Protein AF-A0A356K2F1-F1 (afdb_monomer)

Radius of gyration: 30.57 Å; Cα contacts (8 Å, |Δi|>4): 195; chains: 1; bounding box: 81×70×36 Å

pLDDT: mean 83.65, std 15.63, range [37.41, 97.5]

Foldseek 3Di:
DVVVVVVVVVVVVVVVVVVVVVVVVVVVVVVVVVCVVVVVDPPPPPVPPPPVVPPDAAEDFLQCPLPDPDQKAKEKEAQCVVVVDPLLVVLVVVLVPDPDHGHYHYYHCVDPRRVQQEDCDADQFDQGSNSGHDHHTWMFIHGNSGGPDIDDDSVRSSVVSD

Mean predicted aligned error: 14.61 Å

Structure (mmCIF, N/CA/C/O backbone):
data_AF-A0A356K2F1-F1
#
_entry.id   AF-A0A356K2F1-F1
#
loop_
_atom_site.group_PDB
_atom_site.id
_atom_site.type_symbol
_atom_site.label_atom_id
_atom_site.label_alt_id
_atom_site.label_comp_id
_atom_site.label_asym_id
_atom_site.label_entity_id
_atom_site.label_seq_id
_atom_site.pdbx_PDB_ins_code
_atom_site.Cartn_x
_atom_site.Cartn_y
_atom_site.Cartn_z
_atom_site.occupancy
_atom_site.B_iso_or_equiv
_atom_site.auth_seq_id
_atom_site.auth_comp_id
_atom_site.auth_asym_id
_atom_site.auth_atom_id
_atom_site.pdbx_PDB_model_num
ATOM 1 N N . MET A 1 1 ? 60.948 55.445 -10.497 1.00 51.84 1 MET A N 1
ATOM 2 C CA . MET A 1 1 ? 61.637 54.149 -10.262 1.00 51.84 1 MET A CA 1
ATOM 3 C C . MET A 1 1 ? 61.109 53.368 -9.044 1.00 51.84 1 MET A C 1
ATOM 5 O O . MET A 1 1 ? 61.299 52.164 -9.034 1.00 51.84 1 MET A O 1
ATOM 9 N N . LYS A 1 2 ? 60.419 53.994 -8.066 1.00 51.12 2 LYS A N 1
ATOM 10 C CA . LYS A 1 2 ? 59.843 53.316 -6.875 1.00 51.12 2 LYS A CA 1
ATOM 11 C C . LYS A 1 2 ? 58.545 52.518 -7.111 1.00 51.12 2 LYS A C 1
ATOM 13 O O . LYS A 1 2 ? 58.246 51.618 -6.341 1.00 51.12 2 LYS A O 1
ATOM 18 N N . GLU A 1 3 ? 57.785 52.834 -8.154 1.00 55.03 3 GLU A N 1
ATOM 19 C CA . GLU A 1 3 ? 56.488 52.190 -8.430 1.00 55.03 3 GLU A CA 1
ATOM 20 C C . GLU A 1 3 ? 56.665 50.762 -8.975 1.00 55.03 3 GLU A C 1
ATOM 22 O O . GLU A 1 3 ? 56.126 49.804 -8.431 1.00 55.03 3 GLU A O 1
ATOM 27 N N . LYS A 1 4 ? 57.586 50.586 -9.932 1.00 52.56 4 LYS A N 1
ATOM 28 C CA . LYS A 1 4 ? 57.907 49.285 -10.549 1.00 52.56 4 LYS A CA 1
ATOM 29 C C . LYS A 1 4 ? 58.478 48.245 -9.570 1.00 52.56 4 LYS A C 1
ATOM 31 O O . LYS A 1 4 ? 58.432 47.051 -9.849 1.00 52.56 4 LYS A O 1
ATOM 36 N N . THR A 1 5 ? 59.062 48.681 -8.451 1.00 56.91 5 THR A N 1
ATOM 37 C CA . THR A 1 5 ? 59.621 47.795 -7.415 1.00 56.91 5 THR A CA 1
ATOM 38 C C . THR A 1 5 ? 58.564 47.255 -6.452 1.00 56.91 5 THR A C 1
ATOM 40 O O . THR A 1 5 ? 58.750 46.150 -5.945 1.00 56.91 5 THR A O 1
ATOM 43 N N . ASN A 1 6 ? 57.462 47.986 -6.237 1.00 60.75 6 ASN A N 1
ATOM 44 C CA . ASN A 1 6 ? 56.375 47.557 -5.352 1.00 60.75 6 ASN A CA 1
ATOM 45 C C . ASN A 1 6 ? 55.517 46.468 -6.012 1.00 60.75 6 ASN A C 1
ATOM 47 O O . ASN A 1 6 ? 55.374 45.398 -5.421 1.00 60.75 6 ASN A O 1
ATOM 51 N N . ASP A 1 7 ? 55.106 46.649 -7.272 1.00 61.22 7 ASP A N 1
ATOM 52 C CA . ASP A 1 7 ? 54.376 45.624 -8.047 1.00 61.22 7 ASP A CA 1
ATOM 53 C C . ASP A 1 7 ? 55.132 44.290 -8.121 1.00 61.22 7 ASP A C 1
ATOM 55 O O . ASP A 1 7 ? 54.576 43.205 -7.950 1.00 61.22 7 ASP A O 1
ATOM 59 N N . LEU A 1 8 ? 56.451 44.354 -8.326 1.00 58.50 8 LEU A N 1
ATOM 60 C CA . LEU A 1 8 ? 57.292 43.161 -8.408 1.00 58.50 8 LEU A CA 1
ATOM 61 C C . LEU A 1 8 ? 57.413 42.432 -7.057 1.00 58.50 8 LEU A C 1
ATOM 63 O O . LEU A 1 8 ? 57.683 41.231 -7.027 1.00 58.50 8 LEU A O 1
ATOM 67 N N . SER A 1 9 ? 57.268 43.154 -5.942 1.00 63.72 9 SER A N 1
ATOM 68 C CA . SER A 1 9 ? 57.328 42.598 -4.587 1.00 63.72 9 SER A CA 1
ATOM 69 C C . SER A 1 9 ? 56.002 41.953 -4.170 1.00 63.72 9 SER A C 1
ATOM 71 O O . SER A 1 9 ? 56.017 40.860 -3.601 1.00 63.72 9 SER A O 1
ATOM 73 N N . GLU A 1 10 ? 54.873 42.550 -4.560 1.00 64.19 10 GLU A N 1
ATOM 74 C CA . GLU A 1 10 ? 53.528 42.007 -4.349 1.00 64.19 10 GLU A CA 1
ATOM 75 C C . GLU A 1 10 ? 53.293 40.752 -5.204 1.00 64.19 10 GLU A C 1
ATOM 77 O O . GLU A 1 10 ? 52.866 39.723 -4.681 1.00 64.19 10 GLU A O 1
ATOM 82 N N . LEU A 1 11 ? 53.717 40.756 -6.475 1.00 61.69 11 LEU A N 1
ATOM 83 C CA . LEU A 1 11 ? 53.689 39.570 -7.345 1.00 61.69 11 LEU A CA 1
ATOM 84 C C . LEU A 1 11 ? 54.556 38.417 -6.813 1.00 61.69 11 LEU A C 1
ATOM 86 O O . LEU A 1 11 ? 54.175 37.250 -6.912 1.00 61.69 11 LEU A O 1
ATOM 90 N N . LYS A 1 12 ? 55.711 38.717 -6.204 1.00 68.50 12 LYS A N 1
ATOM 91 C CA . LYS A 1 12 ? 56.559 37.706 -5.544 1.00 68.50 12 LYS A CA 1
ATOM 92 C C . LYS A 1 12 ? 55.926 37.167 -4.257 1.00 68.50 12 LYS A C 1
ATOM 94 O O . LYS A 1 12 ? 56.125 35.994 -3.942 1.00 68.50 12 LYS A O 1
ATOM 99 N N . GLY A 1 13 ? 55.177 37.992 -3.523 1.00 73.56 13 GLY A N 1
ATOM 100 C CA . GLY A 1 13 ? 54.396 37.574 -2.355 1.00 73.56 13 GLY A CA 1
ATOM 101 C C . GLY A 1 13 ? 53.249 36.636 -2.734 1.00 73.56 13 GLY A C 1
ATOM 102 O O . GLY A 1 13 ? 53.136 35.546 -2.177 1.00 73.56 13 GLY A O 1
ATOM 103 N N . LEU A 1 14 ? 52.473 37.006 -3.755 1.00 78.38 14 LEU A N 1
ATOM 104 C CA . LEU A 1 14 ? 51.394 36.181 -4.308 1.00 78.38 14 LEU A CA 1
ATOM 105 C C . LEU A 1 14 ? 51.923 34.864 -4.891 1.00 78.38 14 LEU A C 1
ATOM 107 O O . LEU A 1 14 ? 51.373 33.801 -4.611 1.00 78.38 14 LEU A O 1
ATOM 111 N N . GLY A 1 15 ? 53.045 34.906 -5.617 1.00 82.56 15 GLY A N 1
ATOM 112 C CA . GLY A 1 15 ? 53.702 33.708 -6.143 1.00 82.56 15 GLY A CA 1
ATOM 113 C C . GLY A 1 15 ? 54.142 32.730 -5.049 1.00 82.56 15 GLY A C 1
ATOM 114 O O . GLY A 1 15 ? 53.980 31.522 -5.208 1.00 82.56 15 GLY A O 1
ATOM 115 N N . LYS A 1 16 ? 54.632 33.228 -3.903 1.00 84.50 16 LYS A N 1
ATOM 116 C CA . LYS A 1 16 ? 54.962 32.380 -2.742 1.00 84.50 16 LYS A CA 1
ATOM 117 C C . LYS A 1 16 ? 53.725 31.733 -2.124 1.00 84.50 16 LYS A C 1
ATOM 119 O O . LYS A 1 16 ? 53.784 30.559 -1.775 1.00 84.50 16 LYS A O 1
ATOM 124 N N . ILE A 1 17 ? 52.617 32.463 -2.005 1.00 85.88 17 ILE A N 1
ATOM 125 C CA . ILE A 1 17 ? 51.360 31.928 -1.457 1.00 85.88 17 ILE A CA 1
ATOM 126 C C . ILE A 1 17 ? 50.813 30.822 -2.365 1.00 85.88 17 ILE A C 1
ATOM 128 O O . ILE A 1 17 ? 50.472 29.746 -1.881 1.00 85.88 17 ILE A O 1
ATOM 132 N N . ILE A 1 18 ? 50.804 31.049 -3.682 1.00 88.62 18 ILE A N 1
ATOM 133 C CA . ILE A 1 18 ? 50.376 30.050 -4.671 1.00 88.62 18 ILE A CA 1
ATOM 134 C C . ILE A 1 18 ? 51.279 28.812 -4.615 1.00 88.62 18 ILE A C 1
ATOM 136 O O . ILE A 1 18 ? 50.779 27.692 -4.658 1.00 88.62 18 ILE A O 1
ATOM 140 N N . LEU A 1 19 ? 52.594 28.996 -4.458 1.00 89.75 19 LEU A N 1
ATOM 141 C CA . LEU A 1 19 ? 53.544 27.891 -4.323 1.00 89.75 19 LEU A CA 1
ATOM 142 C C . LEU A 1 19 ? 53.285 27.052 -3.060 1.00 89.75 19 LEU A C 1
ATOM 144 O O . LEU A 1 19 ? 53.323 25.827 -3.128 1.00 89.75 19 LEU A O 1
ATOM 148 N N . ILE A 1 20 ? 53.004 27.699 -1.923 1.00 92.81 20 ILE A N 1
ATOM 149 C CA . ILE A 1 20 ? 52.674 27.023 -0.656 1.00 92.81 20 ILE A CA 1
ATOM 150 C C . ILE A 1 20 ? 51.343 26.273 -0.771 1.00 92.81 20 ILE A C 1
ATOM 152 O O . ILE A 1 20 ? 51.216 25.146 -0.301 1.00 92.81 20 ILE A O 1
ATOM 156 N N . LEU A 1 21 ? 50.348 26.873 -1.422 1.00 92.44 21 LEU A N 1
ATOM 157 C CA . LEU A 1 21 ? 49.052 26.237 -1.618 1.00 92.44 21 LEU A CA 1
ATOM 158 C C . LEU A 1 21 ? 49.169 25.016 -2.545 1.00 92.44 21 LEU A C 1
ATOM 160 O O . LEU A 1 21 ? 48.653 23.945 -2.232 1.00 92.44 21 LEU A O 1
ATOM 164 N N . ALA A 1 22 ? 49.902 25.149 -3.653 1.00 92.81 22 ALA A N 1
ATOM 165 C CA . ALA A 1 22 ? 50.167 24.050 -4.575 1.00 92.81 22 ALA A CA 1
ATOM 166 C C . ALA A 1 22 ? 50.946 22.912 -3.897 1.00 92.81 22 ALA A C 1
ATOM 168 O O . ALA A 1 22 ? 50.610 21.742 -4.082 1.00 92.81 22 ALA A O 1
ATOM 169 N N . SER A 1 23 ? 51.947 23.233 -3.070 1.00 92.69 23 SER A N 1
ATOM 170 C CA . SER A 1 23 ? 52.699 22.215 -2.336 1.00 92.69 23 SER A CA 1
ATOM 171 C C . SER A 1 23 ? 51.836 21.495 -1.297 1.00 92.69 23 SER A C 1
ATOM 173 O O . SER A 1 23 ? 51.954 20.279 -1.174 1.00 92.69 23 SER A O 1
ATOM 175 N N . ALA A 1 24 ? 50.908 22.185 -0.627 1.00 94.06 24 ALA A N 1
ATOM 176 C CA . ALA A 1 24 ? 49.957 21.560 0.292 1.00 94.06 24 ALA A CA 1
ATOM 177 C C . ALA A 1 24 ? 49.057 20.525 -0.411 1.00 94.06 24 ALA A C 1
ATOM 179 O O . ALA A 1 24 ? 48.885 19.418 0.102 1.00 94.06 24 ALA A O 1
ATOM 180 N N . PHE A 1 25 ? 48.548 20.833 -1.611 1.00 94.06 25 PHE A N 1
ATOM 181 C CA . PHE A 1 25 ? 47.771 19.872 -2.406 1.00 94.06 25 PHE A CA 1
ATOM 182 C C . PHE A 1 25 ? 48.604 18.663 -2.849 1.00 94.06 25 PHE A C 1
ATOM 184 O O . PHE A 1 25 ? 48.123 17.532 -2.785 1.00 94.06 25 PHE A O 1
ATOM 191 N N . ILE A 1 26 ? 49.861 18.880 -3.250 1.00 93.94 26 ILE A N 1
ATOM 192 C CA . ILE A 1 26 ? 50.775 17.794 -3.636 1.00 93.94 26 ILE A CA 1
ATOM 193 C C . ILE A 1 26 ? 51.074 16.888 -2.438 1.00 93.94 26 ILE A C 1
ATOM 195 O O . ILE A 1 26 ? 51.017 15.666 -2.563 1.00 93.94 26 ILE A O 1
ATOM 199 N N . ILE A 1 27 ? 51.355 17.468 -1.268 1.00 94.88 27 ILE A N 1
ATOM 200 C CA . ILE A 1 27 ? 51.602 16.710 -0.036 1.00 94.88 27 ILE A CA 1
ATOM 201 C C . ILE A 1 27 ? 50.360 15.902 0.339 1.00 94.88 27 ILE A C 1
ATOM 203 O O . ILE A 1 27 ? 50.479 14.712 0.609 1.00 94.88 27 ILE A O 1
ATOM 207 N N . MET A 1 28 ? 49.170 16.505 0.291 1.00 91.94 28 MET A N 1
ATOM 208 C CA . MET A 1 28 ? 47.918 15.803 0.572 1.00 91.94 28 MET A CA 1
ATOM 209 C C . MET A 1 28 ? 47.698 14.627 -0.388 1.00 91.94 28 MET A C 1
ATOM 211 O O . MET A 1 28 ? 47.397 13.528 0.066 1.00 91.94 28 MET A O 1
ATOM 215 N N . TYR A 1 29 ? 47.945 14.811 -1.688 1.00 91.88 29 TYR A N 1
ATOM 216 C CA . TYR A 1 29 ? 47.859 13.735 -2.677 1.00 91.88 29 TYR A CA 1
ATOM 217 C C . TYR A 1 29 ? 48.851 12.593 -2.401 1.00 91.88 29 TYR A C 1
ATOM 219 O O . TYR A 1 29 ? 48.480 11.421 -2.469 1.00 91.88 29 TYR A O 1
ATOM 227 N N . LEU A 1 30 ? 50.102 12.912 -2.045 1.00 91.81 30 LEU A N 1
ATOM 228 C CA . LEU A 1 30 ? 51.114 11.909 -1.697 1.00 91.81 30 LEU A CA 1
ATOM 229 C C . LEU A 1 30 ? 50.767 11.160 -0.405 1.00 91.81 30 LEU A C 1
ATOM 231 O O . LEU A 1 30 ? 50.961 9.946 -0.346 1.00 91.81 30 LEU A O 1
ATOM 235 N N . LEU A 1 31 ? 50.220 11.855 0.598 1.00 89.31 31 LEU A N 1
ATOM 236 C CA . LEU A 1 31 ? 49.719 11.241 1.829 1.00 89.31 31 LEU A CA 1
ATOM 237 C C . LEU A 1 31 ? 48.564 10.284 1.532 1.00 89.31 31 LEU A C 1
ATOM 239 O O . LEU A 1 31 ? 48.592 9.153 2.006 1.00 89.31 31 LEU A O 1
ATOM 243 N N . THR A 1 32 ? 47.595 10.686 0.703 1.00 83.56 32 THR A N 1
ATOM 244 C CA . THR A 1 32 ? 46.492 9.812 0.281 1.00 83.56 32 THR A CA 1
ATOM 245 C C . THR A 1 32 ? 47.013 8.590 -0.474 1.00 83.56 32 THR A C 1
ATOM 247 O O . THR A 1 32 ? 46.645 7.470 -0.142 1.00 83.56 32 THR A O 1
ATOM 250 N N . LEU A 1 33 ? 47.919 8.766 -1.442 1.00 85.19 33 LEU A N 1
ATOM 251 C CA . LEU A 1 33 ? 48.492 7.653 -2.206 1.00 85.19 33 LEU A CA 1
ATOM 252 C C . LEU A 1 33 ? 49.277 6.680 -1.307 1.00 85.19 33 LEU A C 1
ATOM 254 O O . LEU A 1 33 ? 49.171 5.463 -1.466 1.00 85.19 33 LEU A O 1
ATOM 258 N N . GLY A 1 34 ? 50.060 7.215 -0.365 1.00 85.69 34 GLY A N 1
ATOM 259 C CA . GLY A 1 34 ? 50.819 6.440 0.612 1.00 85.69 34 GLY A CA 1
ATOM 260 C C . GLY A 1 34 ? 49.911 5.660 1.558 1.00 85.69 34 GLY A C 1
ATOM 261 O O . GLY A 1 34 ? 50.089 4.455 1.705 1.00 85.69 34 GLY A O 1
ATOM 262 N N . ALA A 1 35 ? 48.901 6.315 2.128 1.00 81.88 35 ALA A N 1
ATOM 263 C CA . ALA A 1 35 ? 47.918 5.695 3.011 1.00 81.88 35 ALA A CA 1
ATOM 264 C C . ALA A 1 35 ? 47.083 4.617 2.290 1.00 81.88 35 ALA A C 1
ATOM 266 O O . ALA A 1 35 ? 46.847 3.555 2.860 1.00 81.88 35 ALA A O 1
ATOM 267 N N . THR A 1 36 ? 46.736 4.805 1.010 1.00 77.50 36 THR A N 1
ATOM 268 C CA . THR A 1 36 ? 46.093 3.757 0.196 1.00 77.50 36 THR A CA 1
ATOM 269 C C . THR A 1 36 ? 47.023 2.564 -0.037 1.00 77.50 36 THR A C 1
ATOM 271 O O . THR A 1 36 ? 46.596 1.422 0.102 1.00 77.50 36 THR A O 1
ATOM 274 N N . LYS A 1 37 ? 48.308 2.792 -0.352 1.00 78.12 37 LYS A N 1
ATOM 275 C CA . LYS A 1 37 ? 49.289 1.703 -0.545 1.00 78.12 37 LYS A CA 1
ATOM 276 C C . LYS A 1 37 ? 49.638 0.957 0.745 1.00 78.12 37 LYS A C 1
ATOM 278 O O . LYS A 1 37 ? 49.910 -0.236 0.690 1.00 78.12 37 LYS A O 1
ATOM 283 N N . LEU A 1 38 ? 49.648 1.653 1.880 1.00 79.38 38 LEU A N 1
ATOM 284 C CA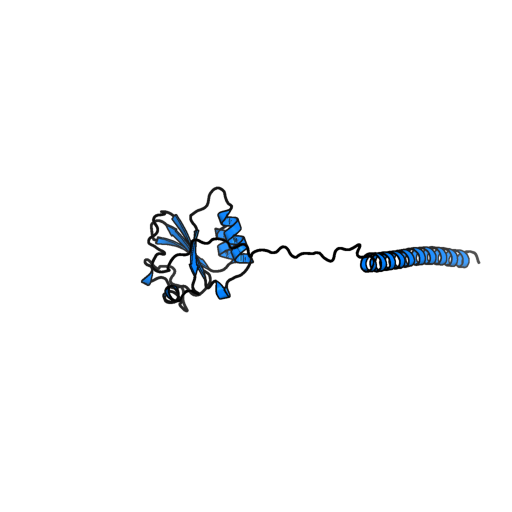 . LEU A 1 38 ? 49.888 1.090 3.213 1.00 79.38 38 LEU A CA 1
ATOM 285 C C . LEU A 1 38 ? 48.643 0.412 3.807 1.00 79.38 38 LEU A C 1
ATOM 287 O O . LEU A 1 38 ? 48.726 -0.129 4.907 1.00 79.38 38 LEU A O 1
ATOM 291 N N . GLY A 1 39 ? 47.503 0.446 3.106 1.00 72.25 39 GLY A N 1
ATOM 292 C CA . GLY A 1 39 ? 46.249 -0.139 3.578 1.00 72.25 39 GLY A CA 1
ATOM 293 C C . GLY A 1 39 ? 45.637 0.594 4.775 1.00 72.25 39 GLY A C 1
ATOM 294 O O . GLY A 1 39 ? 44.850 0.008 5.503 1.00 72.25 39 GLY A O 1
ATOM 295 N N . TRP A 1 40 ? 46.000 1.862 5.004 1.00 73.12 40 TRP A N 1
ATOM 296 C CA . TRP A 1 40 ? 45.444 2.687 6.088 1.00 73.12 40 TRP A CA 1
ATOM 297 C C . TRP A 1 40 ? 43.988 3.083 5.844 1.00 73.12 40 TRP A C 1
ATOM 299 O O . TRP A 1 40 ? 43.273 3.418 6.785 1.00 73.12 40 TRP A O 1
ATOM 309 N N . PHE A 1 41 ? 43.551 3.061 4.586 1.00 65.56 41 PHE A N 1
ATOM 310 C CA . PHE A 1 41 ? 42.145 3.174 4.240 1.00 65.56 41 PHE A CA 1
ATOM 311 C C . PHE A 1 41 ? 41.577 1.770 4.081 1.00 65.56 41 PHE A C 1
ATOM 313 O O . PHE A 1 41 ? 41.858 1.083 3.097 1.00 65.56 41 PHE A O 1
ATOM 320 N N . ASP A 1 42 ? 40.772 1.356 5.053 1.00 62.28 42 ASP A N 1
ATOM 321 C CA . ASP A 1 42 ? 39.914 0.192 4.913 1.00 62.28 42 ASP A CA 1
ATOM 322 C C . ASP A 1 42 ? 39.016 0.395 3.683 1.00 62.28 42 ASP A C 1
ATOM 324 O O . ASP A 1 42 ? 38.150 1.269 3.654 1.00 62.28 42 ASP A O 1
ATOM 328 N N . THR A 1 43 ? 39.199 -0.434 2.653 1.00 55.19 43 THR A N 1
ATOM 329 C CA . THR A 1 43 ? 38.224 -0.564 1.548 1.00 55.19 43 THR A CA 1
ATOM 330 C C . THR A 1 43 ? 36.939 -1.257 2.006 1.00 55.19 43 THR A C 1
ATOM 332 O O . THR A 1 43 ? 35.992 -1.409 1.236 1.00 55.19 43 THR A O 1
ATOM 335 N N . SER A 1 44 ? 36.883 -1.611 3.289 1.00 50.47 44 SER A N 1
ATOM 336 C CA . SER A 1 44 ? 35.773 -2.204 4.016 1.00 50.47 44 SER A CA 1
ATOM 337 C C . SER A 1 44 ? 34.627 -1.215 4.255 1.00 50.47 44 SER A C 1
ATOM 339 O O . SER A 1 44 ? 34.009 -1.235 5.318 1.00 50.47 44 SER A O 1
ATOM 341 N N . TYR A 1 45 ? 34.256 -0.406 3.253 1.00 49.53 45 TYR A N 1
ATOM 342 C CA . TYR A 1 45 ? 32.842 -0.072 3.128 1.00 49.53 45 TYR A CA 1
ATOM 343 C C . TYR A 1 45 ? 32.132 -1.360 2.717 1.00 49.53 45 TYR A C 1
ATOM 345 O O . TYR A 1 45 ? 31.814 -1.604 1.552 1.00 49.53 45 TYR A O 1
ATOM 353 N N . THR A 1 4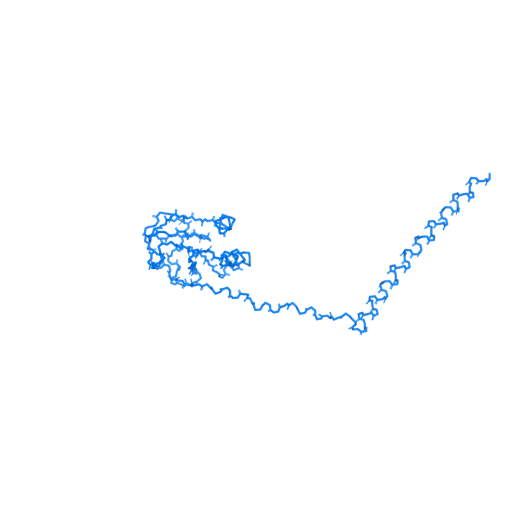6 ? 31.901 -2.223 3.700 1.00 48.12 46 THR A N 1
ATOM 354 C CA . THR A 1 46 ? 30.801 -3.158 3.628 1.00 48.12 46 THR A CA 1
ATOM 355 C C . THR A 1 46 ? 29.572 -2.273 3.540 1.00 48.12 46 THR A C 1
ATOM 357 O O . THR A 1 46 ? 29.103 -1.722 4.535 1.00 48.12 46 THR A O 1
ATOM 360 N N . LYS A 1 47 ? 29.061 -2.083 2.311 1.00 45.91 47 LYS A N 1
ATOM 361 C CA . LYS A 1 47 ? 27.658 -1.713 2.134 1.00 45.91 47 LYS A CA 1
ATOM 362 C C . LYS A 1 47 ? 26.933 -2.619 3.121 1.00 45.91 47 LYS A C 1
ATOM 364 O O . LYS A 1 47 ? 27.161 -3.833 3.020 1.00 45.91 47 LYS A O 1
ATOM 369 N N . PRO A 1 48 ? 26.210 -2.075 4.119 1.00 37.41 48 PRO A N 1
ATOM 370 C CA . PRO A 1 48 ? 25.530 -2.933 5.063 1.00 37.41 48 PRO A CA 1
ATOM 371 C C . PRO A 1 48 ? 24.803 -3.955 4.209 1.00 37.41 48 PRO A C 1
ATOM 373 O O . PRO A 1 48 ? 24.199 -3.591 3.190 1.00 37.41 48 PRO A O 1
ATOM 376 N N . ASN A 1 49 ? 24.953 -5.231 4.557 1.00 43.12 49 ASN A N 1
ATOM 377 C CA . ASN A 1 49 ? 23.981 -6.203 4.123 1.00 43.12 49 ASN A CA 1
ATOM 378 C C . ASN A 1 49 ? 22.690 -5.723 4.784 1.00 43.12 49 ASN A C 1
ATOM 380 O O . ASN A 1 49 ? 22.345 -6.130 5.887 1.00 43.12 49 ASN A O 1
ATOM 384 N N . VAL A 1 50 ? 22.027 -4.762 4.142 1.00 45.09 50 VAL A N 1
ATOM 385 C CA . VAL A 1 50 ? 20.591 -4.759 4.082 1.00 45.09 50 VAL A CA 1
ATOM 386 C C . VAL A 1 50 ? 20.306 -6.131 3.494 1.00 45.09 50 VAL A C 1
ATOM 388 O O . VAL A 1 50 ? 20.193 -6.295 2.285 1.00 45.09 50 VAL A O 1
ATOM 391 N N . GLU A 1 51 ? 20.220 -7.128 4.385 1.00 37.75 51 GLU A N 1
ATOM 392 C CA . GLU A 1 51 ? 19.013 -7.931 4.420 1.00 37.75 51 GLU A CA 1
ATOM 393 C C . GLU A 1 51 ? 17.935 -6.929 4.053 1.00 37.75 51 GLU A C 1
ATOM 395 O O . GLU A 1 51 ? 17.711 -5.979 4.814 1.00 37.75 51 GLU A O 1
ATOM 400 N N . GLU A 1 52 ? 17.489 -6.980 2.788 1.00 38.47 52 GLU A N 1
ATOM 401 C CA . GLU A 1 52 ? 16.381 -6.165 2.313 1.00 38.47 52 GLU A CA 1
ATOM 402 C C . GLU A 1 52 ? 15.432 -6.146 3.483 1.00 38.47 52 GLU A C 1
ATOM 404 O O . GLU A 1 52 ? 15.107 -7.234 3.957 1.00 38.47 52 GLU A O 1
ATOM 409 N N . ALA A 1 53 ? 15.159 -4.975 4.068 1.00 40.62 53 ALA A N 1
ATOM 410 C CA . ALA A 1 53 ? 14.299 -4.927 5.231 1.00 40.62 53 ALA A CA 1
ATOM 411 C C . ALA A 1 53 ? 13.024 -5.622 4.770 1.00 40.62 53 ALA A C 1
ATOM 413 O O . ALA A 1 53 ? 12.285 -5.066 3.957 1.00 40.62 53 ALA A O 1
ATOM 414 N N . VAL A 1 54 ? 12.851 -6.891 5.153 1.00 45.25 54 VAL A N 1
ATOM 415 C CA . VAL A 1 54 ? 11.736 -7.694 4.687 1.00 45.25 54 VAL A CA 1
ATOM 416 C C . VAL A 1 54 ? 10.635 -7.153 5.548 1.00 45.25 54 VAL A C 1
ATOM 418 O O . VAL A 1 54 ? 10.409 -7.608 6.668 1.00 45.25 54 VAL A O 1
ATOM 421 N N . ILE A 1 55 ? 10.037 -6.063 5.079 1.00 57.59 55 ILE A N 1
ATOM 422 C CA . ILE A 1 55 ? 8.889 -5.482 5.725 1.00 57.59 55 ILE A CA 1
ATOM 423 C C . ILE A 1 55 ? 7.874 -6.606 5.692 1.00 57.59 55 ILE A C 1
ATOM 425 O O . ILE A 1 55 ? 7.381 -6.999 4.635 1.00 57.59 55 ILE A O 1
ATOM 429 N N . SER A 1 56 ? 7.640 -7.188 6.863 1.00 63.38 56 SER A N 1
ATOM 430 C CA . SER A 1 56 ? 6.669 -8.249 7.010 1.00 63.38 56 SER A CA 1
ATOM 431 C C . SER A 1 56 ? 5.302 -7.605 6.818 1.00 63.38 56 SER A C 1
ATOM 433 O O . SER A 1 56 ? 4.784 -6.865 7.667 1.00 63.38 56 SER A O 1
ATOM 435 N N . TYR A 1 57 ? 4.768 -7.766 5.613 1.00 75.38 57 TYR A N 1
ATOM 436 C CA . TYR A 1 57 ? 3.414 -7.373 5.282 1.00 75.38 57 TYR A CA 1
ATOM 437 C C . TYR A 1 57 ? 2.483 -8.527 5.604 1.00 75.38 57 TYR A C 1
ATOM 439 O O . TYR A 1 57 ? 2.760 -9.674 5.250 1.00 75.38 57 TYR A O 1
ATOM 447 N N . GLU A 1 58 ? 1.338 -8.215 6.199 1.00 88.12 58 GLU A N 1
ATOM 448 C CA . GLU A 1 58 ? 0.267 -9.191 6.276 1.00 88.12 58 GLU A CA 1
ATOM 449 C C . GLU A 1 58 ? -0.409 -9.274 4.904 1.00 88.12 58 GLU A C 1
ATOM 451 O O . GLU A 1 58 ? -1.224 -8.426 4.526 1.00 88.12 58 GLU A O 1
ATOM 456 N N . LYS A 1 59 ? 0.011 -10.265 4.111 1.00 90.94 59 LYS A N 1
ATOM 457 C CA . LYS A 1 59 ? -0.555 -10.519 2.786 1.00 90.94 59 LYS A CA 1
ATOM 458 C C . LYS A 1 59 ? -1.926 -11.176 2.916 1.00 90.94 59 LYS A C 1
ATOM 460 O O . LYS A 1 59 ? -2.103 -12.135 3.663 1.00 90.94 59 LYS A O 1
ATOM 465 N N . ILE A 1 60 ? -2.887 -10.682 2.146 1.00 94.25 60 ILE A N 1
ATOM 466 C CA . ILE A 1 60 ? -4.256 -11.188 2.087 1.00 94.25 60 ILE A CA 1
ATOM 467 C C . ILE A 1 60 ? -4.674 -11.415 0.633 1.00 94.25 60 ILE A C 1
ATOM 469 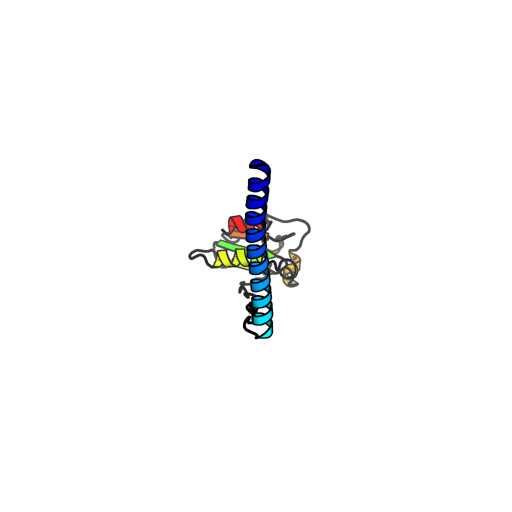O O . ILE A 1 60 ? -4.161 -10.785 -0.291 1.00 94.25 60 ILE A O 1
ATOM 473 N N . MET A 1 61 ? -5.658 -12.288 0.431 1.00 94.38 61 MET A N 1
ATOM 474 C CA . MET A 1 61 ? -6.264 -12.493 -0.886 1.00 94.38 61 MET A CA 1
ATOM 475 C C . MET A 1 61 ? -7.196 -11.333 -1.239 1.00 94.38 61 MET A C 1
ATOM 477 O O . MET A 1 61 ? -7.944 -10.861 -0.375 1.00 94.38 61 MET A O 1
ATOM 481 N N . ALA A 1 62 ? -7.246 -10.954 -2.519 1.00 94.19 62 ALA A N 1
ATOM 482 C CA . ALA A 1 62 ? -8.161 -9.943 -3.056 1.00 94.19 62 ALA A CA 1
ATOM 483 C C . ALA A 1 62 ? -9.631 -10.240 -2.702 1.00 94.19 62 ALA A C 1
ATOM 485 O O . ALA A 1 62 ? -10.398 -9.335 -2.377 1.00 94.19 62 ALA A O 1
ATOM 486 N N . GLY A 1 63 ? -10.002 -11.526 -2.677 1.00 93.94 63 GLY A N 1
ATOM 487 C CA . GLY A 1 63 ? -11.324 -12.004 -2.260 1.00 93.94 63 GLY A CA 1
ATOM 488 C C . GLY A 1 63 ? -11.724 -11.613 -0.833 1.00 93.94 63 GLY A C 1
ATOM 489 O O . GLY A 1 63 ? -12.906 -11.511 -0.544 1.00 93.94 63 GLY A O 1
ATOM 490 N N . SER A 1 64 ? -10.746 -11.357 0.040 1.00 93.94 64 SER A N 1
ATOM 491 C CA . SER A 1 64 ? -10.945 -11.115 1.475 1.00 93.94 64 SER A CA 1
ATOM 492 C C . SER A 1 64 ? -10.826 -9.644 1.886 1.00 93.94 64 SER A C 1
ATOM 494 O O . SER A 1 64 ? -10.813 -9.344 3.077 1.00 93.94 64 SER A O 1
ATOM 496 N N . VAL A 1 65 ? -10.706 -8.722 0.920 1.00 94.94 65 VAL A N 1
ATOM 497 C CA . VAL A 1 65 ? -10.471 -7.285 1.168 1.00 94.94 65 VAL A CA 1
ATOM 498 C C . VAL A 1 65 ? -11.552 -6.650 2.041 1.00 94.94 65 VAL A C 1
ATOM 500 O O . VAL A 1 65 ? -11.240 -5.744 2.804 1.00 94.94 65 VAL A O 1
ATOM 503 N N . PHE A 1 66 ? -12.794 -7.123 1.953 1.00 95.19 66 PHE A N 1
ATOM 504 C CA . PHE A 1 66 ? -13.954 -6.550 2.646 1.00 95.19 66 PHE A CA 1
ATOM 505 C C . PHE A 1 66 ? -14.367 -7.333 3.904 1.00 95.19 66 PHE A C 1
ATOM 507 O O . PHE A 1 66 ? -15.221 -6.864 4.650 1.00 95.19 66 PHE A O 1
ATOM 514 N N . ASP A 1 67 ? -13.742 -8.490 4.150 1.00 91.81 67 ASP A N 1
ATOM 515 C CA . ASP A 1 67 ? -14.191 -9.485 5.134 1.00 91.81 67 ASP A CA 1
ATOM 516 C C . ASP A 1 67 ? -13.209 -9.615 6.314 1.00 91.81 67 ASP A C 1
ATOM 518 O O . ASP A 1 67 ? -12.981 -10.708 6.843 1.00 91.81 67 ASP A O 1
ATOM 522 N N . LYS A 1 68 ? -12.550 -8.514 6.701 1.00 92.75 68 LYS A N 1
ATOM 523 C CA . LYS A 1 68 ? -11.684 -8.493 7.891 1.00 92.75 68 LYS A CA 1
ATOM 524 C C . LYS A 1 68 ? -12.503 -8.287 9.155 1.00 92.75 68 LYS A C 1
ATOM 526 O O . LYS A 1 68 ? -13.607 -7.755 9.119 1.00 92.75 68 LYS A O 1
ATOM 531 N N . LYS A 1 69 ? -11.955 -8.773 10.270 1.00 90.50 69 LYS A N 1
ATOM 532 C CA . LYS A 1 69 ? -12.584 -8.648 11.590 1.00 90.50 69 LYS A CA 1
ATOM 533 C C . LYS A 1 69 ? -12.483 -7.226 12.137 1.00 90.50 69 LYS A C 1
ATOM 535 O O . LYS A 1 69 ? -13.284 -6.860 12.984 1.00 90.50 69 LYS A O 1
ATOM 540 N N . ASP A 1 70 ? -11.495 -6.471 11.674 1.00 90.81 70 ASP A N 1
ATOM 541 C CA . ASP A 1 70 ? -11.217 -5.109 12.101 1.00 90.81 70 ASP A CA 1
ATOM 542 C C . ASP A 1 70 ? -12.231 -4.121 11.519 1.00 90.81 70 ASP A C 1
ATOM 544 O O . ASP A 1 70 ? -12.523 -4.134 10.320 1.00 90.81 70 ASP A O 1
ATOM 548 N N . ASP A 1 71 ? -12.730 -3.219 12.365 1.00 92.81 71 ASP A N 1
ATOM 549 C CA . ASP A 1 71 ? -13.736 -2.231 11.967 1.00 92.81 71 ASP A CA 1
ATOM 550 C C . ASP A 1 71 ? -13.181 -1.191 10.990 1.00 92.81 71 ASP A C 1
ATOM 552 O O . ASP A 1 71 ? -13.930 -0.682 10.162 1.00 92.81 71 ASP A O 1
ATOM 556 N N . SER A 1 72 ? -11.887 -0.858 11.068 1.00 96.75 72 SER A N 1
ATOM 557 C CA . SER A 1 72 ? -11.229 0.099 10.175 1.00 96.75 72 SER A CA 1
ATOM 558 C C . SER A 1 72 ? -9.784 -0.308 9.905 1.00 96.75 72 SER A C 1
ATOM 560 O O . SER A 1 72 ? -9.036 -0.595 10.837 1.00 96.75 72 SER A O 1
ATOM 562 N N . TYR A 1 73 ? -9.387 -0.356 8.635 1.00 96.81 73 TYR A N 1
ATOM 563 C CA . TYR A 1 73 ? -8.062 -0.825 8.225 1.00 96.81 73 TYR A CA 1
ATOM 564 C C . TYR A 1 73 ? -7.665 -0.308 6.844 1.00 96.81 73 TYR A C 1
ATOM 566 O O . TYR A 1 73 ? -8.507 0.084 6.029 1.00 96.81 73 TYR A O 1
ATOM 574 N N . TYR A 1 74 ? -6.364 -0.354 6.566 1.00 97.00 74 TYR A N 1
ATOM 5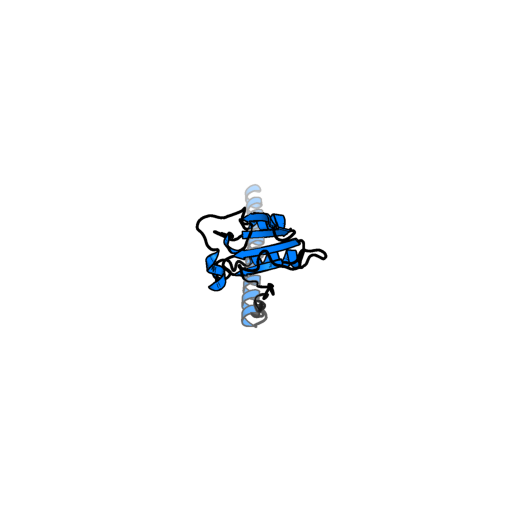75 C CA . TYR A 1 74 ? -5.814 -0.073 5.248 1.00 97.00 74 TYR A CA 1
ATOM 576 C C . TYR A 1 74 ? -5.510 -1.352 4.472 1.00 97.00 74 TYR A C 1
ATOM 578 O O . TYR A 1 74 ? -5.016 -2.336 5.022 1.00 97.00 74 TYR A O 1
ATOM 586 N N . VAL A 1 75 ? -5.758 -1.312 3.163 1.00 96.19 75 VAL A N 1
ATOM 587 C CA . VAL A 1 75 ? -5.345 -2.353 2.219 1.00 96.19 75 VAL A CA 1
ATOM 588 C C . VAL A 1 75 ? -4.578 -1.722 1.072 1.00 96.19 75 VAL A C 1
ATOM 590 O O . VAL A 1 75 ? -5.131 -0.955 0.284 1.00 96.19 75 VAL A O 1
ATOM 593 N N . ALA A 1 76 ? -3.306 -2.071 0.963 1.00 94.06 76 ALA A N 1
ATOM 594 C CA . ALA A 1 76 ? -2.476 -1.732 -0.175 1.00 94.06 76 ALA A CA 1
ATOM 595 C C . ALA A 1 76 ? -2.608 -2.778 -1.276 1.00 94.06 76 ALA A C 1
ATOM 597 O O . ALA A 1 76 ? -2.523 -3.975 -1.016 1.00 94.06 76 ALA A O 1
ATOM 598 N N . ILE A 1 77 ? -2.786 -2.323 -2.510 1.00 94.12 77 ILE A N 1
ATOM 599 C CA . ILE A 1 77 ? -2.978 -3.178 -3.674 1.00 94.12 77 ILE A CA 1
ATOM 600 C C . ILE A 1 77 ? -2.007 -2.724 -4.760 1.00 94.12 77 ILE A C 1
ATOM 602 O O . ILE A 1 77 ? -2.116 -1.610 -5.277 1.00 94.12 77 ILE A O 1
ATOM 606 N N . ALA A 1 78 ? -1.038 -3.575 -5.084 1.00 91.25 78 ALA A N 1
ATOM 607 C CA . ALA A 1 78 ? -0.011 -3.287 -6.081 1.00 91.25 78 ALA A CA 1
ATOM 608 C C . ALA A 1 78 ? 0.599 -4.577 -6.623 1.00 91.25 78 ALA A C 1
ATOM 610 O O . ALA A 1 78 ? 0.516 -5.622 -5.986 1.00 91.25 78 ALA A O 1
ATOM 611 N N . ASN A 1 79 ? 1.244 -4.504 -7.785 1.00 88.88 79 ASN A N 1
ATOM 612 C CA . ASN A 1 79 ? 2.099 -5.588 -8.257 1.00 88.88 79 ASN A CA 1
ATOM 613 C C . ASN A 1 79 ? 3.476 -5.405 -7.621 1.00 88.88 79 ASN A C 1
ATOM 615 O O . ASN A 1 79 ? 4.229 -4.543 -8.069 1.00 88.88 79 ASN A O 1
ATOM 619 N N . PHE A 1 80 ? 3.808 -6.166 -6.579 1.00 79.88 80 PHE A N 1
ATOM 620 C CA . PHE A 1 80 ? 5.044 -5.906 -5.843 1.00 79.88 80 PHE A CA 1
ATOM 621 C C . PHE A 1 80 ? 6.301 -6.310 -6.610 1.00 79.88 80 PHE A C 1
ATOM 623 O O . PHE A 1 80 ? 7.339 -5.742 -6.318 1.00 79.88 80 PHE A O 1
ATOM 630 N N . ASP A 1 81 ? 6.230 -7.140 -7.654 1.00 80.75 81 ASP A N 1
ATOM 631 C CA . ASP A 1 81 ? 7.389 -7.400 -8.527 1.00 80.75 81 ASP A CA 1
ATOM 632 C C . ASP A 1 81 ? 7.779 -6.157 -9.344 1.00 80.75 81 ASP A C 1
ATOM 634 O O . ASP A 1 81 ? 8.956 -5.880 -9.565 1.00 80.75 81 ASP A O 1
ATOM 638 N N . LYS A 1 82 ? 6.784 -5.383 -9.799 1.00 73.94 82 LYS A N 1
ATOM 639 C CA . LYS A 1 82 ? 6.983 -4.161 -10.600 1.00 73.94 82 LYS A CA 1
ATOM 640 C C . LYS A 1 82 ? 7.065 -2.897 -9.751 1.00 73.94 82 LYS A C 1
ATOM 642 O O . LYS A 1 82 ? 7.692 -1.918 -10.145 1.00 73.94 82 LYS A O 1
ATOM 647 N N . THR A 1 83 ? 6.383 -2.899 -8.613 1.00 66.69 83 THR A N 1
ATOM 648 C CA . THR A 1 83 ? 6.207 -1.759 -7.709 1.00 66.69 83 THR A CA 1
ATOM 649 C C . THR A 1 83 ? 7.076 -1.902 -6.459 1.00 66.69 83 THR A C 1
ATOM 651 O O . THR A 1 83 ? 6.836 -1.178 -5.497 1.00 66.69 83 THR A O 1
ATOM 654 N N . ASN A 1 84 ? 8.101 -2.775 -6.455 1.00 62.47 84 ASN A N 1
ATOM 655 C CA . ASN A 1 84 ? 9.078 -2.908 -5.360 1.00 62.47 84 ASN A CA 1
ATOM 656 C C . ASN A 1 84 ? 9.981 -1.666 -5.217 1.00 62.47 84 ASN A C 1
ATOM 658 O O . ASN A 1 84 ? 11.206 -1.720 -5.295 1.00 62.47 84 ASN A O 1
ATOM 662 N N . ASN A 1 85 ? 9.370 -0.499 -5.067 1.00 67.19 85 ASN A N 1
ATOM 663 C CA . ASN A 1 85 ? 10.042 0.762 -4.896 1.00 67.19 85 ASN A CA 1
ATOM 664 C C . ASN A 1 85 ? 10.391 0.909 -3.412 1.00 67.19 85 ASN A C 1
ATOM 666 O O . ASN A 1 85 ? 9.502 0.953 -2.559 1.00 67.19 85 ASN A O 1
ATOM 670 N N . MET A 1 86 ? 11.686 1.032 -3.123 1.00 76.62 86 MET A N 1
ATOM 671 C CA . MET A 1 86 ? 12.227 1.340 -1.795 1.00 76.62 86 MET A CA 1
ATOM 672 C C . MET A 1 86 ? 11.514 2.539 -1.138 1.00 76.62 86 MET A C 1
ATOM 674 O O . MET A 1 86 ? 11.344 2.572 0.078 1.00 76.62 86 MET A O 1
ATOM 678 N N . TYR A 1 87 ? 11.020 3.490 -1.938 1.00 81.56 87 TYR A N 1
ATOM 679 C CA . TYR A 1 87 ? 10.234 4.623 -1.458 1.00 81.56 87 TYR A CA 1
ATOM 680 C C . TYR A 1 87 ? 8.890 4.208 -0.844 1.00 81.56 87 TYR A C 1
ATOM 682 O O . TYR A 1 87 ? 8.561 4.615 0.266 1.00 81.56 87 TYR A O 1
ATOM 690 N N . TYR A 1 88 ? 8.131 3.340 -1.520 1.00 82.56 88 TYR A N 1
ATOM 691 C CA . TYR A 1 88 ? 6.850 2.847 -1.007 1.00 82.56 88 TYR A CA 1
ATOM 692 C C . TYR A 1 88 ? 7.036 2.039 0.281 1.00 82.56 88 TYR A C 1
ATOM 694 O O . TYR A 1 88 ? 6.319 2.229 1.263 1.00 82.56 88 TYR A O 1
ATOM 702 N N . GLN A 1 89 ? 8.058 1.185 0.290 1.00 82.31 89 GLN A N 1
ATOM 703 C CA . GLN A 1 89 ? 8.473 0.425 1.464 1.00 82.31 89 GLN A CA 1
ATOM 704 C C . GLN A 1 89 ? 8.779 1.336 2.666 1.00 82.31 89 GLN A C 1
ATOM 706 O O . GLN A 1 89 ? 8.338 1.063 3.786 1.00 82.31 89 GLN A O 1
ATOM 711 N N . SER A 1 90 ? 9.479 2.452 2.435 1.00 85.25 90 SER A N 1
ATOM 712 C CA . SER A 1 90 ? 9.776 3.440 3.475 1.00 85.25 90 SER A CA 1
ATOM 713 C C . SER A 1 90 ? 8.512 4.115 4.013 1.00 85.25 90 SER A C 1
ATOM 715 O O . SER A 1 90 ? 8.396 4.262 5.230 1.00 85.25 90 SER A O 1
ATOM 717 N N . ILE A 1 91 ? 7.557 4.472 3.146 1.00 89.00 91 ILE A N 1
ATOM 718 C CA . ILE A 1 91 ? 6.272 5.065 3.556 1.00 89.00 91 ILE A CA 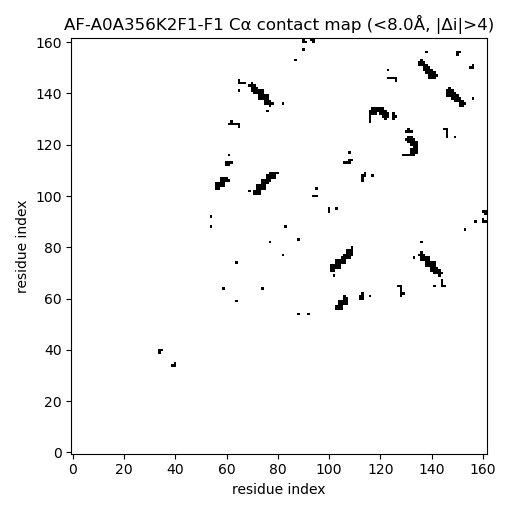1
ATOM 719 C C . ILE A 1 91 ? 5.510 4.101 4.474 1.00 89.00 91 ILE A C 1
ATOM 721 O O . ILE A 1 91 ? 5.102 4.479 5.571 1.00 89.00 91 ILE A O 1
ATOM 725 N N . VAL A 1 92 ? 5.351 2.838 4.060 1.00 87.38 92 VAL A N 1
ATOM 726 C CA . VAL A 1 92 ? 4.606 1.846 4.855 1.00 87.38 92 VAL A CA 1
ATOM 727 C C . VAL A 1 92 ? 5.324 1.520 6.165 1.00 87.38 92 VAL A C 1
ATOM 729 O O . VAL A 1 92 ? 4.672 1.387 7.199 1.00 87.38 92 VAL A O 1
ATOM 732 N N . SER A 1 93 ? 6.656 1.435 6.153 1.00 86.94 93 SER A N 1
ATOM 733 C CA . SER A 1 93 ? 7.447 1.242 7.377 1.00 86.94 93 SER A CA 1
ATOM 734 C C . SER A 1 93 ? 7.239 2.378 8.369 1.00 86.94 93 SER A C 1
ATOM 736 O O . SER A 1 93 ? 6.962 2.125 9.538 1.00 86.94 93 SER A O 1
ATOM 738 N N . SER A 1 94 ? 7.304 3.625 7.894 1.00 89.81 94 SER A N 1
ATOM 739 C CA . SER A 1 94 ? 7.085 4.804 8.732 1.00 89.81 94 SER A CA 1
ATOM 740 C C . SER A 1 94 ? 5.669 4.852 9.308 1.00 89.81 94 SER A C 1
ATOM 742 O O . SER A 1 94 ? 5.484 5.294 10.440 1.00 89.81 94 SER A O 1
ATOM 744 N N . TYR A 1 95 ? 4.667 4.400 8.550 1.00 91.19 95 TYR A N 1
ATOM 745 C CA . TYR A 1 95 ? 3.293 4.301 9.038 1.00 91.19 95 TYR A CA 1
ATOM 746 C C . TYR A 1 95 ? 3.163 3.274 10.167 1.00 91.19 95 TYR A C 1
ATOM 748 O O . TYR A 1 95 ? 2.607 3.577 11.219 1.00 91.19 95 TYR A O 1
ATOM 756 N N . LYS A 1 96 ? 3.722 2.076 9.967 1.00 88.38 96 LYS A N 1
ATOM 757 C CA . LYS A 1 96 ? 3.683 0.981 10.948 1.00 88.38 96 LYS A CA 1
ATOM 758 C C . LYS A 1 96 ? 4.495 1.261 12.215 1.00 88.38 96 LYS A C 1
ATOM 760 O O . LYS A 1 96 ? 4.253 0.624 13.229 1.00 88.38 96 LYS A O 1
ATOM 765 N N . SER A 1 97 ? 5.460 2.181 12.174 1.00 89.50 97 SER A N 1
ATOM 766 C CA . SER A 1 97 ? 6.241 2.564 13.358 1.00 89.50 97 SER A CA 1
ATOM 767 C C . SER A 1 97 ? 5.534 3.555 14.290 1.00 89.50 97 SER A C 1
ATOM 769 O O . SER A 1 97 ? 6.084 3.885 15.338 1.00 89.50 97 SER A O 1
ATOM 771 N N . LYS A 1 98 ? 4.359 4.075 13.915 1.00 89.88 98 LYS A N 1
ATOM 772 C CA . LYS A 1 98 ? 3.572 4.970 14.776 1.00 89.88 98 LYS A CA 1
ATOM 773 C C . LYS A 1 98 ? 3.023 4.203 15.983 1.00 89.88 98 LYS A C 1
ATOM 775 O O . LYS A 1 98 ? 2.672 3.039 15.846 1.00 89.88 98 LYS A O 1
ATOM 780 N N . GLU A 1 99 ? 2.910 4.856 17.142 1.00 88.19 99 GLU A N 1
ATOM 781 C CA . GLU A 1 99 ? 2.313 4.231 18.339 1.00 88.19 99 GLU A CA 1
ATOM 782 C C . GLU A 1 99 ? 0.857 3.815 18.098 1.00 88.19 99 GLU A C 1
ATOM 784 O O . GLU A 1 99 ? 0.449 2.716 18.465 1.00 88.19 99 GLU A O 1
ATOM 789 N N . GLU A 1 100 ? 0.096 4.677 17.422 1.00 90.69 100 GLU A N 1
ATOM 790 C CA . GLU A 1 100 ? -1.267 4.400 16.988 1.00 90.69 100 GLU A CA 1
ATOM 791 C C . GLU A 1 100 ? -1.324 4.365 15.460 1.00 90.69 100 GLU A C 1
ATOM 793 O O . GLU A 1 100 ? -1.084 5.364 14.774 1.00 90.69 100 GLU A O 1
ATOM 798 N N . HIS A 1 101 ? -1.660 3.201 14.911 1.00 92.44 101 HIS A N 1
ATOM 799 C CA . HIS A 1 101 ? -1.930 3.024 13.491 1.00 92.44 101 HIS A CA 1
ATOM 800 C C . HIS A 1 101 ? -3.058 2.005 13.294 1.00 92.44 101 HIS A C 1
ATOM 802 O O . HIS A 1 101 ? -3.292 1.135 14.132 1.00 92.44 101 HIS A O 1
ATOM 808 N N . LEU A 1 102 ? -3.760 2.092 12.165 1.00 94.81 102 LEU A N 1
ATOM 809 C CA . LEU A 1 102 ? -4.741 1.081 11.780 1.00 94.81 102 LEU A CA 1
ATOM 810 C C . LEU A 1 102 ? -4.021 -0.183 11.285 1.00 94.81 102 LEU A C 1
ATOM 812 O O . LEU A 1 102 ? -2.896 -0.089 10.770 1.00 94.81 102 LEU A O 1
ATOM 816 N N . PRO A 1 103 ? -4.660 -1.362 11.374 1.00 94.38 103 PRO A N 1
ATOM 817 C CA . PRO A 1 103 ? -4.179 -2.562 10.705 1.00 94.38 103 PRO A CA 1
ATOM 818 C C . PRO A 1 103 ? -3.911 -2.303 9.218 1.00 94.38 103 PRO A C 1
ATOM 820 O O . PRO A 1 103 ? -4.651 -1.572 8.550 1.00 94.38 103 PRO A O 1
ATOM 823 N N . PHE A 1 104 ? -2.832 -2.891 8.702 1.00 93.19 104 PHE A N 1
ATOM 824 C CA . PHE A 1 104 ? -2.362 -2.657 7.340 1.00 93.19 104 PHE A CA 1
ATOM 825 C C . PHE A 1 104 ? -2.113 -3.980 6.621 1.00 93.19 104 PHE A C 1
ATOM 827 O O . PHE A 1 104 ? -1.181 -4.716 6.960 1.00 93.19 104 PHE A O 1
ATOM 834 N N . TYR A 1 105 ? -2.900 -4.231 5.580 1.00 94.00 105 TYR A N 1
ATOM 835 C CA . TYR A 1 105 ? -2.835 -5.441 4.769 1.00 94.00 105 TYR A CA 1
ATOM 836 C C . TYR A 1 105 ? -2.329 -5.158 3.361 1.00 94.00 105 TYR A C 1
ATOM 838 O O . TYR A 1 105 ? -2.427 -4.040 2.851 1.00 94.00 105 TYR A O 1
ATOM 846 N N . VAL A 1 106 ? -1.835 -6.204 2.705 1.00 92.56 106 VAL A N 1
ATOM 847 C CA . VAL A 1 106 ? -1.341 -6.138 1.330 1.00 92.56 106 VAL A CA 1
ATOM 848 C C . VAL A 1 106 ? -2.033 -7.174 0.454 1.00 92.56 106 VAL A C 1
ATOM 850 O O . VAL A 1 106 ? -2.079 -8.351 0.791 1.00 92.56 106 VAL A O 1
ATOM 853 N N . VAL A 1 107 ? -2.513 -6.742 -0.707 1.00 93.88 107 VAL A N 1
ATOM 854 C CA . VAL A 1 107 ? -2.905 -7.605 -1.822 1.00 93.88 107 VAL A CA 1
ATOM 855 C C . VAL A 1 107 ? -1.842 -7.473 -2.904 1.00 93.88 107 VAL A C 1
ATOM 857 O O . VAL A 1 107 ? -1.656 -6.403 -3.488 1.00 93.88 107 VAL A O 1
ATOM 860 N N . ASP A 1 108 ? -1.145 -8.572 -3.164 1.00 91.88 108 ASP A N 1
ATOM 861 C CA . ASP A 1 108 ? -0.075 -8.621 -4.153 1.00 91.88 108 ASP A CA 1
ATOM 862 C C . ASP A 1 108 ? -0.627 -9.034 -5.519 1.00 91.88 108 ASP A C 1
ATOM 864 O O . ASP A 1 108 ? -1.098 -10.155 -5.688 1.00 91.88 108 ASP A O 1
ATOM 868 N N . LEU A 1 109 ? -0.593 -8.125 -6.492 1.00 92.44 109 LEU A N 1
ATOM 869 C CA . LEU A 1 109 ? -1.078 -8.350 -7.855 1.00 92.44 109 LEU A CA 1
ATOM 870 C C . LEU A 1 109 ? -0.091 -9.153 -8.719 1.00 92.44 109 LEU A C 1
ATOM 872 O O . LEU A 1 109 ? -0.410 -9.432 -9.878 1.00 92.44 109 LEU A O 1
ATOM 876 N N . SER A 1 110 ? 1.109 -9.488 -8.223 1.00 89.38 110 SER A N 1
ATOM 877 C CA . SER A 1 110 ? 1.944 -10.498 -8.890 1.00 89.38 110 SER A CA 1
ATOM 878 C C . SER A 1 110 ? 1.391 -11.913 -8.686 1.00 89.38 110 SER A C 1
ATOM 880 O O . SER A 1 110 ? 1.518 -12.748 -9.586 1.00 89.38 110 SER A O 1
ATOM 882 N N . ASP A 1 111 ? 0.691 -12.152 -7.571 1.00 90.75 111 ASP A N 1
ATOM 883 C CA . ASP A 1 111 ? 0.007 -13.412 -7.280 1.00 90.75 111 ASP A CA 1
ATOM 884 C C . ASP A 1 111 ? -1.160 -13.635 -8.253 1.00 90.75 111 ASP A C 1
ATOM 886 O O . ASP A 1 111 ? -2.040 -12.785 -8.431 1.00 90.75 111 ASP A O 1
ATOM 890 N N . GLU A 1 112 ? -1.182 -14.811 -8.881 1.00 89.62 112 GLU A N 1
ATOM 891 C CA . GLU A 1 112 ? -2.182 -15.199 -9.873 1.00 89.62 112 GLU A CA 1
ATOM 892 C C . GLU A 1 112 ? -3.610 -15.145 -9.337 1.00 89.62 112 GLU A C 1
ATOM 894 O O . GLU A 1 112 ? -4.528 -14.767 -10.069 1.00 89.62 112 GLU A O 1
ATOM 899 N N . LEU A 1 113 ? -3.796 -15.446 -8.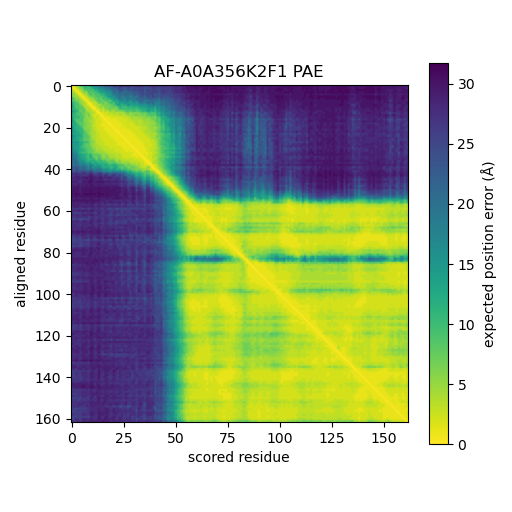051 1.00 90.19 113 LEU A N 1
ATOM 900 C CA . LEU A 1 113 ? -5.103 -15.446 -7.399 1.00 90.19 113 LEU A CA 1
ATOM 901 C C . LEU A 1 113 ? -5.691 -14.031 -7.287 1.00 90.19 113 LEU A C 1
ATOM 903 O O . LEU A 1 113 ? -6.913 -13.853 -7.277 1.00 90.19 113 LEU A O 1
ATOM 907 N N . ASN A 1 114 ? -4.830 -13.012 -7.277 1.00 93.88 114 ASN A N 1
ATOM 908 C CA . ASN A 1 114 ? -5.217 -11.609 -7.171 1.00 93.88 114 ASN A CA 1
ATOM 909 C C . ASN A 1 114 ? -5.304 -10.911 -8.536 1.00 93.88 114 ASN A C 1
ATOM 911 O O . ASN A 1 114 ? -5.870 -9.823 -8.627 1.00 93.88 114 ASN A O 1
ATOM 915 N N . LYS A 1 115 ? -4.828 -11.526 -9.629 1.00 92.25 115 LYS A N 1
ATOM 916 C CA . LYS A 1 115 ? -4.880 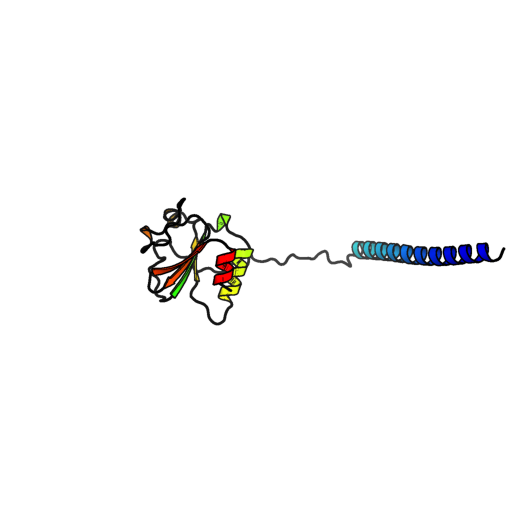-10.918 -10.975 1.00 92.25 115 LYS A CA 1
ATOM 917 C C . LYS A 1 115 ? -6.307 -10.602 -11.445 1.00 92.25 115 LYS A C 1
ATOM 919 O O . LYS A 1 115 ? -6.496 -9.718 -12.274 1.00 92.25 115 LYS A O 1
ATOM 924 N N . SER A 1 116 ? -7.321 -11.274 -10.896 1.00 92.19 116 SER A N 1
ATOM 925 C CA . SER A 1 116 ? -8.740 -11.089 -11.250 1.00 92.19 116 SER A CA 1
ATOM 926 C C . SER A 1 116 ? -9.289 -9.671 -11.003 1.00 92.19 116 SER A C 1
ATOM 928 O O . SER A 1 116 ? -10.274 -9.269 -11.638 1.00 92.19 116 SER A O 1
ATOM 930 N N . ILE A 1 117 ? -8.658 -8.895 -10.114 1.00 94.75 117 ILE A N 1
ATOM 931 C CA . ILE A 1 117 ? -9.044 -7.503 -9.835 1.00 94.75 117 ILE A CA 1
ATOM 932 C C . ILE A 1 117 ? -8.298 -6.480 -10.706 1.00 94.75 117 ILE A C 1
ATOM 934 O O . ILE A 1 117 ? -8.651 -5.303 -10.678 1.00 94.75 117 ILE A O 1
ATOM 938 N N . ILE A 1 118 ? -7.315 -6.900 -11.509 1.00 94.38 118 ILE A N 1
ATOM 939 C CA . ILE A 1 118 ? -6.600 -6.014 -12.439 1.00 94.38 118 ILE A CA 1
ATOM 940 C C . ILE A 1 118 ? -7.551 -5.578 -13.562 1.00 94.38 118 ILE A C 1
ATOM 942 O O . ILE A 1 118 ? -8.340 -6.375 -14.075 1.00 94.38 118 ILE A O 1
ATOM 946 N N . SER A 1 119 ? -7.509 -4.296 -13.917 1.00 93.81 119 SER A N 1
ATOM 947 C CA . SER A 1 119 ? -8.418 -3.679 -14.884 1.00 93.81 119 SER A CA 1
ATOM 948 C C . SER A 1 119 ? -7.831 -2.393 -15.456 1.00 93.81 119 SER A C 1
ATOM 950 O O . SER A 1 119 ? -7.117 -1.683 -14.759 1.00 93.81 119 SER A O 1
ATOM 952 N N . ASP A 1 120 ? -8.203 -2.019 -16.681 1.00 91.94 120 ASP A N 1
ATOM 953 C CA . ASP A 1 120 ? -7.790 -0.737 -17.278 1.00 91.94 120 ASP A CA 1
ATOM 954 C C . ASP A 1 120 ? -8.436 0.477 -16.591 1.00 91.94 120 ASP A C 1
ATOM 956 O O . ASP A 1 120 ? -7.945 1.605 -16.685 1.00 91.94 120 ASP A O 1
ATOM 960 N N . THR A 1 121 ? -9.546 0.250 -15.885 1.00 92.25 121 THR A N 1
ATOM 961 C CA . THR A 1 121 ? -10.283 1.269 -15.133 1.00 92.25 121 THR A CA 1
ATOM 962 C C . THR A 1 121 ? -10.475 0.859 -13.680 1.00 92.25 121 THR A C 1
ATOM 964 O O . THR A 1 121 ? -10.795 -0.297 -13.391 1.00 92.25 121 THR A O 1
ATOM 967 N N . ASN A 1 122 ? -10.368 1.833 -12.775 1.00 93.31 122 ASN A N 1
ATOM 968 C CA . ASN A 1 122 ? -10.654 1.651 -11.354 1.00 93.31 122 ASN A CA 1
ATOM 969 C C . ASN A 1 122 ? -12.168 1.591 -11.091 1.00 93.31 122 ASN A C 1
ATOM 971 O O . ASN A 1 122 ? -12.923 2.385 -11.653 1.00 93.31 122 ASN A O 1
ATOM 975 N N . ASN A 1 123 ? -12.604 0.723 -10.174 1.00 93.94 123 ASN A N 1
ATOM 976 C CA . ASN A 1 123 ? -13.949 0.778 -9.597 1.00 93.94 123 ASN A CA 1
ATOM 977 C C . ASN A 1 123 ? -13.878 1.255 -8.143 1.00 93.94 123 ASN A C 1
ATOM 979 O O . ASN A 1 123 ? -13.778 0.459 -7.210 1.00 93.94 123 ASN A O 1
ATOM 983 N N . THR A 1 124 ? -13.974 2.569 -7.952 1.00 92.38 124 THR A N 1
ATOM 984 C CA . THR A 1 124 ? -13.861 3.202 -6.628 1.00 92.38 124 THR A CA 1
ATOM 985 C C . THR A 1 124 ? -15.071 2.975 -5.722 1.00 92.38 124 THR A C 1
ATOM 987 O O . THR A 1 124 ? -15.008 3.263 -4.531 1.00 92.38 124 THR A O 1
ATOM 990 N N . LYS A 1 125 ? -16.175 2.451 -6.271 1.00 92.88 125 LYS A N 1
ATOM 991 C CA . LYS A 1 125 ? -17.444 2.221 -5.564 1.00 92.88 125 LYS A CA 1
ATOM 992 C C . LYS A 1 125 ? -17.734 0.738 -5.324 1.00 92.88 125 LYS A C 1
ATOM 994 O O . LYS A 1 125 ? -18.881 0.390 -5.040 1.00 92.88 125 LYS A O 1
ATOM 999 N N . ALA A 1 126 ? -16.731 -0.129 -5.468 1.00 93.44 126 ALA A N 1
ATOM 1000 C CA . ALA A 1 126 ? -16.879 -1.559 -5.232 1.00 93.44 126 ALA A CA 1
ATOM 1001 C C . ALA A 1 126 ? -17.405 -1.829 -3.814 1.00 93.44 126 ALA A C 1
ATOM 1003 O O . ALA A 1 126 ? -16.874 -1.309 -2.832 1.00 93.44 126 ALA A O 1
ATOM 1004 N N . LYS A 1 127 ? -18.457 -2.646 -3.710 1.00 91.81 127 LYS A N 1
ATOM 1005 C CA . LYS A 1 127 ? -19.062 -3.021 -2.419 1.00 91.81 127 LYS A CA 1
ATOM 1006 C C . LYS A 1 127 ? -18.634 -4.402 -1.935 1.00 91.81 127 LYS A C 1
ATOM 1008 O O . LYS A 1 127 ? -18.930 -4.769 -0.806 1.00 91.81 127 LYS A O 1
ATOM 1013 N N . LYS A 1 128 ? -18.000 -5.175 -2.812 1.00 92.50 128 LYS A N 1
ATOM 1014 C CA . LYS A 1 128 ? -17.540 -6.542 -2.572 1.00 92.50 128 LYS A CA 1
ATOM 1015 C C . LYS A 1 128 ? -16.314 -6.834 -3.422 1.00 92.50 128 LYS A C 1
ATOM 1017 O O . LYS A 1 128 ? -16.104 -6.197 -4.456 1.00 92.50 128 LYS A O 1
ATOM 1022 N N . ALA A 1 129 ? -15.556 -7.855 -3.034 1.00 91.50 129 ALA A N 1
ATOM 1023 C CA . ALA A 1 129 ? -14.309 -8.218 -3.701 1.00 91.50 129 ALA A CA 1
ATOM 1024 C C . ALA A 1 129 ? -14.468 -8.485 -5.208 1.00 91.50 129 ALA A C 1
ATOM 1026 O O . ALA A 1 129 ? -13.632 -8.058 -5.995 1.00 91.50 129 ALA A O 1
ATOM 1027 N N . SER A 1 130 ? -15.572 -9.106 -5.639 1.00 91.44 130 SER A N 1
ATOM 1028 C CA . SER A 1 130 ? -15.820 -9.393 -7.062 1.00 91.44 130 SER A CA 1
ATOM 1029 C C . SER A 1 130 ? -15.995 -8.141 -7.933 1.00 91.44 130 SER A C 1
ATOM 1031 O O . SER A 1 130 ? -15.859 -8.212 -9.151 1.00 91.44 130 SER A O 1
ATOM 1033 N N . GLU A 1 131 ? -16.370 -7.012 -7.329 1.00 94.31 131 GLU A N 1
ATOM 1034 C CA . GLU A 1 131 ? -16.544 -5.726 -8.015 1.00 94.31 131 GLU A CA 1
ATOM 1035 C C . GLU A 1 131 ? -15.270 -4.881 -7.988 1.00 94.31 131 GLU A C 1
ATOM 1037 O O . GLU A 1 131 ? -15.189 -3.888 -8.713 1.00 94.31 131 GLU A O 1
ATOM 1042 N N . LEU A 1 132 ? -14.297 -5.238 -7.146 1.00 95.62 132 LEU A N 1
ATOM 1043 C CA . LEU A 1 132 ? -13.069 -4.480 -6.991 1.00 95.62 132 LEU A CA 1
ATOM 1044 C C . LEU A 1 132 ? -12.261 -4.548 -8.286 1.00 95.62 132 LEU A C 1
ATOM 1046 O O . LEU A 1 132 ? -11.973 -5.624 -8.814 1.00 95.62 132 LEU A O 1
ATOM 1050 N N . LYS A 1 133 ? -11.923 -3.371 -8.805 1.00 95.25 133 LYS A N 1
ATOM 1051 C CA . LYS A 1 133 ? -11.122 -3.210 -10.013 1.00 95.25 133 LYS A CA 1
ATOM 1052 C C . LYS A 1 133 ? -10.074 -2.146 -9.760 1.00 95.25 133 LYS A C 1
ATOM 1054 O O . LYS A 1 133 ? -10.434 -1.036 -9.370 1.00 95.25 133 LYS A O 1
ATOM 1059 N N . VAL A 1 134 ? -8.814 -2.503 -9.974 1.00 94.25 134 VAL A N 1
ATOM 1060 C CA . VAL A 1 134 ? -7.647 -1.652 -9.744 1.00 94.25 134 VAL A CA 1
ATOM 1061 C C . VAL A 1 134 ? -6.785 -1.625 -11.001 1.00 94.25 134 VAL A C 1
ATOM 1063 O O . VAL A 1 134 ? -6.550 -2.660 -11.625 1.00 94.25 134 VAL A O 1
ATOM 1066 N N . LYS A 1 135 ? -6.328 -0.432 -11.372 1.00 91.00 135 LYS A N 1
ATOM 1067 C CA . LYS A 1 135 ? -5.423 -0.224 -12.505 1.00 91.00 135 LYS A CA 1
ATOM 1068 C C . LYS A 1 135 ? -3.964 -0.200 -12.070 1.00 91.00 135 LYS A C 1
ATOM 1070 O O . LYS A 1 135 ? -3.137 -0.917 -12.618 1.00 91.00 135 LYS A O 1
ATOM 1075 N N . ASP A 1 136 ? -3.682 0.611 -11.057 1.00 86.69 136 ASP A N 1
ATOM 1076 C CA . ASP A 1 136 ? -2.338 0.928 -10.582 1.00 86.69 136 ASP A CA 1
ATOM 1077 C C . ASP A 1 136 ? -2.274 0.817 -9.048 1.00 86.69 136 ASP A C 1
ATOM 1079 O O . ASP A 1 136 ? -3.268 0.468 -8.399 1.00 86.69 136 ASP A O 1
ATOM 1083 N N . LEU A 1 137 ? -1.112 1.146 -8.466 1.00 91.62 137 LEU A N 1
ATOM 1084 C CA . LEU A 1 137 ? -0.903 1.246 -7.017 1.00 91.62 137 LEU A CA 1
ATOM 1085 C C . LEU A 1 137 ? -2.065 1.994 -6.346 1.00 91.62 137 LEU A C 1
ATOM 1087 O O . LEU A 1 137 ? -2.286 3.186 -6.587 1.00 91.62 137 LEU A O 1
ATOM 1091 N N . THR A 1 138 ? -2.780 1.269 -5.491 1.00 94.56 138 THR A N 1
ATOM 1092 C CA . THR A 1 138 ? -3.997 1.732 -4.827 1.00 94.56 138 THR A CA 1
ATOM 1093 C C . THR A 1 138 ? -3.913 1.443 -3.332 1.00 94.56 138 THR A C 1
ATOM 1095 O O . THR A 1 138 ? -3.503 0.359 -2.923 1.00 94.56 138 THR A O 1
ATOM 1098 N N . LEU A 1 139 ? -4.343 2.399 -2.515 1.00 96.06 139 LEU A N 1
ATOM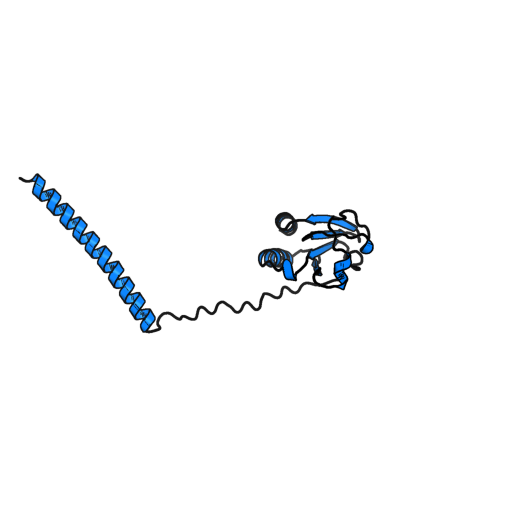 1099 C CA . LEU A 1 139 ? -4.582 2.225 -1.088 1.00 96.06 139 LEU A CA 1
ATOM 1100 C C . LEU A 1 139 ? -6.079 2.393 -0.817 1.00 96.06 139 LEU A C 1
ATOM 1102 O O . LEU A 1 139 ? -6.679 3.407 -1.181 1.00 96.06 139 LEU A O 1
ATOM 1106 N N . LEU A 1 140 ? -6.678 1.403 -0.167 1.00 97.44 140 LEU A N 1
ATOM 1107 C CA . LEU A 1 140 ? -8.054 1.466 0.307 1.00 97.44 140 LEU A CA 1
ATOM 1108 C C . LEU A 1 140 ? -8.061 1.689 1.812 1.00 97.44 140 LEU A C 1
ATOM 1110 O O . LEU A 1 140 ? -7.385 0.958 2.532 1.00 97.44 140 LEU A O 1
ATOM 1114 N N . LYS A 1 141 ? -8.872 2.636 2.282 1.00 97.50 141 LYS A N 1
ATOM 1115 C CA . LYS A 1 141 ? -9.319 2.664 3.676 1.00 97.50 141 LYS A CA 1
ATOM 1116 C C . LYS A 1 141 ? -10.668 1.975 3.733 1.00 97.50 141 LYS A C 1
ATOM 1118 O O . LYS A 1 141 ? -11.632 2.460 3.132 1.00 97.50 141 LYS A O 1
ATOM 1123 N N . ILE A 1 142 ? -10.728 0.839 4.410 1.00 97.38 142 ILE A N 1
ATOM 1124 C CA . ILE A 1 142 ? -11.970 0.113 4.630 1.00 97.38 142 ILE A CA 1
ATOM 1125 C C . ILE A 1 142 ? -12.475 0.459 6.019 1.00 97.38 142 ILE A C 1
ATOM 1127 O O . ILE A 1 142 ? -11.699 0.519 6.966 1.00 97.38 142 ILE A O 1
ATOM 1131 N N . THR A 1 143 ? -13.770 0.721 6.142 1.00 96.56 143 THR A N 1
ATOM 1132 C CA . THR A 1 143 ? -14.437 0.850 7.436 1.00 96.56 143 THR A CA 1
ATOM 1133 C C . THR A 1 143 ? -15.781 0.143 7.389 1.00 96.56 143 THR A C 1
ATOM 1135 O O . THR A 1 143 ? -16.568 0.357 6.464 1.00 96.56 143 THR A O 1
ATOM 1138 N N . ASN A 1 144 ? -16.033 -0.736 8.358 1.00 94.12 144 ASN A N 1
ATOM 1139 C CA . ASN A 1 144 ? -17.221 -1.584 8.449 1.00 94.12 144 ASN A CA 1
ATOM 1140 C C . ASN A 1 144 ? -17.506 -2.339 7.137 1.00 94.12 144 ASN A C 1
ATOM 1142 O O . ASN A 1 144 ? -18.626 -2.312 6.615 1.00 94.12 144 ASN A O 1
ATOM 1146 N N . GLY A 1 145 ? -16.460 -2.937 6.552 1.00 93.31 145 GLY A N 1
ATOM 1147 C CA . GLY A 1 145 ? -16.544 -3.700 5.303 1.00 93.31 145 GLY A CA 1
ATOM 1148 C C . GLY A 1 145 ? -16.887 -2.868 4.060 1.00 93.31 145 GLY A C 1
ATOM 1149 O O . GLY A 1 145 ? -17.383 -3.410 3.075 1.00 93.31 145 GLY A O 1
ATOM 1150 N N . LYS A 1 146 ? -16.679 -1.544 4.079 1.00 94.69 146 LYS A N 1
ATOM 1151 C CA . LYS A 1 146 ? -16.942 -0.643 2.942 1.00 94.69 146 LYS A CA 1
ATOM 1152 C C . LYS A 1 146 ? -15.750 0.257 2.657 1.00 94.69 146 LYS A C 1
ATOM 1154 O O . LYS A 1 146 ? -15.040 0.654 3.574 1.00 94.69 146 LYS A O 1
ATOM 1159 N N . ILE A 1 147 ? -15.573 0.631 1.391 1.00 96.56 147 ILE A N 1
ATOM 1160 C CA . ILE A 1 147 ? -14.557 1.613 0.991 1.00 96.56 147 ILE A CA 1
ATOM 1161 C C . ILE A 1 147 ? -14.961 2.987 1.532 1.00 96.56 147 ILE A C 1
ATOM 1163 O O . ILE A 1 147 ? -15.939 3.575 1.071 1.00 96.56 147 ILE A O 1
ATOM 1167 N N . GLU A 1 148 ? -14.198 3.495 2.495 1.00 96.88 148 GLU A N 1
ATOM 1168 C CA . GLU A 1 148 ? -14.284 4.879 2.964 1.00 96.88 148 GLU A CA 1
ATOM 1169 C C . GLU A 1 148 ? -13.440 5.791 2.068 1.00 96.88 148 GLU A C 1
ATOM 1171 O O . GLU A 1 148 ? -13.901 6.849 1.640 1.00 96.88 148 GLU A O 1
ATOM 1176 N N . LYS A 1 149 ? -12.214 5.358 1.739 1.00 96.94 149 LYS A N 1
ATOM 1177 C CA . LYS A 1 149 ? -11.303 6.081 0.843 1.00 96.94 149 LYS A CA 1
ATOM 1178 C C . LYS A 1 149 ? -10.702 5.149 -0.200 1.00 96.94 149 LYS A C 1
ATOM 1180 O O . LYS A 1 149 ? -10.280 4.040 0.120 1.00 96.94 149 LYS A O 1
ATOM 1185 N N . TYR A 1 150 ? -10.626 5.643 -1.432 1.00 96.25 150 TYR A N 1
ATOM 1186 C CA . TYR A 1 150 ? -9.927 5.009 -2.545 1.00 96.25 150 TYR A CA 1
ATOM 1187 C C . TYR A 1 150 ? -8.842 5.968 -3.024 1.00 96.25 150 TYR A C 1
ATOM 1189 O O . TYR A 1 150 ? -9.149 7.009 -3.605 1.00 96.25 150 TYR A O 1
ATOM 1197 N N . ILE A 1 151 ? -7.584 5.637 -2.758 1.00 96.12 151 ILE A N 1
ATOM 1198 C CA . ILE A 1 151 ? -6.453 6.537 -2.969 1.00 96.12 151 ILE A CA 1
ATOM 1199 C C . ILE A 1 151 ? -5.524 5.913 -3.999 1.00 96.12 151 ILE A C 1
ATOM 1201 O O . ILE A 1 151 ? -5.129 4.756 -3.877 1.00 96.12 151 ILE A O 1
ATOM 1205 N N . THR A 1 152 ? -5.164 6.688 -5.015 1.00 93.00 152 THR A N 1
ATOM 1206 C CA . THR A 1 152 ? -4.235 6.274 -6.070 1.00 93.00 152 THR A CA 1
ATOM 1207 C C . THR A 1 152 ? -3.052 7.220 -6.144 1.00 93.00 152 THR A C 1
ATOM 1209 O O . THR A 1 152 ? -3.207 8.426 -5.936 1.00 93.00 152 THR A O 1
ATOM 1212 N N . GLY A 1 153 ? -1.899 6.688 -6.542 1.00 89.81 153 GLY A N 1
ATOM 1213 C CA . GLY A 1 153 ? -0.670 7.464 -6.692 1.00 89.81 153 GLY A CA 1
ATOM 1214 C C . GLY A 1 153 ? 0.106 7.583 -5.382 1.00 89.81 153 GLY A C 1
ATOM 1215 O O . GLY A 1 153 ? -0.462 7.768 -4.307 1.00 89.81 153 GLY A O 1
ATOM 1216 N N . ILE A 1 154 ? 1.428 7.458 -5.486 1.00 89.00 154 ILE A N 1
ATOM 1217 C CA . ILE A 1 154 ? 2.310 7.308 -4.325 1.00 89.00 154 ILE A CA 1
ATOM 1218 C C . ILE A 1 154 ? 2.335 8.546 -3.417 1.00 89.00 154 ILE A C 1
ATOM 1220 O O . ILE A 1 154 ? 2.340 8.392 -2.202 1.00 89.00 154 ILE A O 1
ATOM 1224 N N . GLU A 1 155 ? 2.255 9.751 -3.984 1.00 91.19 155 GLU A N 1
ATOM 1225 C CA . GLU A 1 155 ? 2.252 11.018 -3.232 1.00 91.19 155 GLU A CA 1
ATOM 1226 C C . GLU A 1 155 ? 0.993 11.175 -2.360 1.00 91.19 155 GLU A C 1
ATOM 1228 O O . GLU A 1 155 ? 1.060 11.592 -1.201 1.00 91.19 155 GLU A O 1
ATOM 1233 N N . ASN A 1 156 ? -0.169 10.780 -2.890 1.00 94.50 156 ASN A N 1
ATOM 1234 C CA . ASN A 1 156 ? -1.430 10.815 -2.145 1.00 94.50 156 ASN A CA 1
ATOM 1235 C C . ASN A 1 156 ? -1.444 9.761 -1.032 1.00 94.50 156 ASN A C 1
ATOM 1237 O O . ASN A 1 156 ? -1.954 10.013 0.056 1.00 94.50 156 ASN A O 1
ATOM 1241 N N . ILE A 1 157 ? -0.869 8.586 -1.306 1.00 94.19 157 ILE A N 1
ATOM 1242 C CA . ILE A 1 157 ? -0.716 7.515 -0.317 1.00 94.19 157 ILE A CA 1
ATOM 1243 C C . ILE A 1 157 ? 0.202 7.959 0.820 1.00 94.19 157 ILE A C 1
ATOM 1245 O O . ILE A 1 157 ? -0.135 7.768 1.982 1.00 94.19 157 ILE A O 1
ATOM 1249 N N . GLU A 1 158 ? 1.336 8.580 0.502 1.00 92.69 158 GLU A N 1
ATOM 1250 C CA . GLU A 1 158 ? 2.231 9.148 1.508 1.00 92.69 158 GLU A CA 1
ATOM 1251 C C . GLU A 1 158 ? 1.518 10.187 2.373 1.00 92.69 158 GLU A C 1
ATOM 1253 O O . GLU A 1 158 ? 1.656 10.166 3.590 1.00 92.69 158 GLU A O 1
ATOM 1258 N N . THR A 1 159 ? 0.730 11.068 1.759 1.00 95.00 159 THR A N 1
ATOM 1259 C CA . THR A 1 159 ? -0.022 12.099 2.484 1.00 95.00 159 THR A CA 1
ATOM 1260 C C . THR A 1 159 ? -1.055 11.495 3.438 1.00 95.00 159 THR A C 1
ATOM 1262 O O . THR A 1 159 ? -1.211 11.997 4.545 1.00 95.00 159 THR A O 1
ATOM 1265 N N . GLU A 1 160 ? -1.739 10.416 3.047 1.00 95.75 160 GLU A N 1
ATOM 1266 C CA . GLU A 1 160 ? -2.707 9.728 3.917 1.00 95.75 160 GLU A CA 1
ATOM 1267 C C . GLU A 1 160 ? -2.034 8.946 5.056 1.00 95.75 160 GLU A C 1
ATOM 1269 O O . GLU A 1 160 ? -2.600 8.828 6.141 1.00 95.75 160 GLU A O 1
ATOM 1274 N N . LEU A 1 161 ? -0.852 8.376 4.804 1.00 92.94 161 LEU A N 1
ATOM 1275 C CA . LEU A 1 161 ? -0.135 7.532 5.764 1.00 92.94 161 LEU A CA 1
ATOM 1276 C C . LEU A 1 161 ? 0.852 8.311 6.654 1.00 92.94 161 LEU A C 1
ATOM 1278 O O . LEU A 1 161 ? 1.356 7.748 7.630 1.00 92.94 161 LEU A O 1
ATOM 1282 N N . LYS A 1 162 ? 1.132 9.582 6.356 1.00 88.94 162 LYS A N 1
ATOM 1283 C CA . LYS A 1 162 ? 1.894 10.495 7.228 1.00 88.94 162 LYS A CA 1
ATOM 1284 C C . LYS A 1 162 ? 1.168 10.824 8.517 1.00 88.94 162 LYS A C 1
ATOM 1286 O O . LYS A 1 162 ? 1.879 10.998 9.528 1.00 88.94 162 LYS A O 1
#

Nearest PDB structures (foldseek):
  2n5b-assembly1_A  TM=6.174E-01  e=7.311E-03  Saccharomyces cerevisiae S288C
  6iev-assembly1_C  TM=6.480E-01  e=1.957E-02  Trypanosoma brucei
  2av4-assembly1_A  TM=6.147E-01  e=7.769E-02  Plasmodium yoelii
  4cdo-assembly2_A  TM=5.490E-01  e=6.813E-02  Homo sapiens
  3bj5-assembly1_A  TM=4.650E-01  e=4.010E-01  Homo sapiens

Sequence (162 aa):
MKEKTNDLSELKGLGKIILILASAFIIMYLLTLGATKLGWFDTSYTKPNVEEAVISYEKIMAGSVFDKKDDSYYVAIANFDKTNNMYYQSIVSSYKSKEEHLPFYVVDLSDELNKSIISDTNNTKAKKASELKVKDLTLLKITNGKIEKYITGIENIETELK

Secondary structure (DSSP, 8-state):
--HHHHHHHHHHHHHHHHHHHHHHHHHHHHHHHHHHHTT-S----------------EE--GGGTT--SSSEEEEEEE-TTT---HHHHHHHHHHHTSSS---EEEEETTSGGGGGGB-SS--TT--SGGG--BSSSEEEEEETTEEEEEEESHHHHHHHH-

Solvent-accessible surface area (backbone atom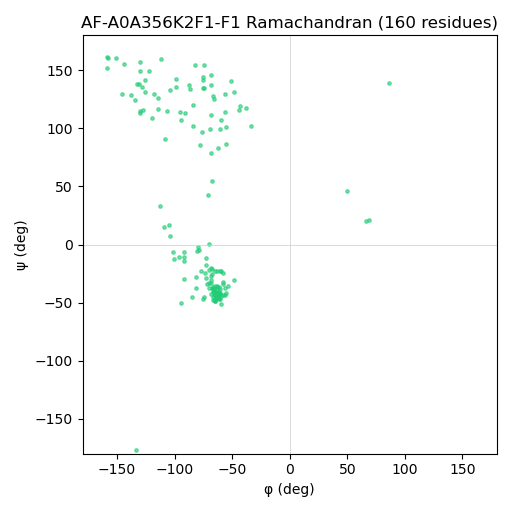s only — not comparable to full-atom values): 9334 Å² total; per-residue (Å²): 124,73,65,71,55,51,58,58,50,53,53,51,51,51,50,50,52,52,50,53,53,52,48,52,54,52,50,50,51,52,50,52,53,48,34,55,74,71,55,71,56,72,80,74,72,66,69,73,81,65,66,67,80,74,75,85,65,52,72,49,59,49,79,48,73,46,71,60,91,63,59,52,33,38,38,39,37,36,38,51,84,83,59,68,42,72,66,60,55,49,48,54,50,59,32,70,69,41,94,78,63,66,56,65,34,32,29,48,44,68,43,76,87,30,42,80,31,58,36,98,55,68,38,80,79,36,76,45,42,92,53,35,27,39,60,59,56,32,41,33,35,35,41,74,48,33,67,75,40,77,41,62,50,72,70,56,47,44,66,75,53,104